Protein AF-A0A5N8HIQ3-F1 (afdb_monomer)

Foldseek 3Di:
DQFAKDVNPWGADPVRDIDDPDDDAQDWDKMFTDPVDGDAQKDWPDGIDIDHHHPPDDDDDDTDMAGGHKAKEAEAAPVQDADDFFWFKAFPPPRDTQWTQHPSRIIIGGRDDAQTKIWTDDDPDDIWIWTHHNDDPDRPDHHYTHTD

Mean predicted aligned error: 6.69 Å

Structure (mmCIF, N/CA/C/O backbone):
data_AF-A0A5N8HIQ3-F1
#
_entry.id   AF-A0A5N8HIQ3-F1
#
loop_
_atom_site.group_PDB
_atom_site.id
_atom_site.type_symbol
_atom_site.label_atom_id
_atom_site.label_alt_id
_atom_site.label_comp_id
_atom_site.label_asym_id
_atom_site.label_entity_id
_atom_site.label_seq_id
_atom_site.pdbx_PDB_ins_code
_atom_site.Cartn_x
_atom_site.Cartn_y
_atom_site.Cartn_z
_atom_site.occupancy
_atom_site.B_iso_or_equiv
_atom_site.auth_seq_id
_atom_site.auth_comp_id
_atom_site.auth_asym_id
_atom_site.auth_atom_id
_atom_site.pdbx_PDB_model_num
ATOM 1 N N . ALA A 1 1 ? 2.435 -8.426 -11.960 1.00 86.81 1 ALA A N 1
ATOM 2 C CA . ALA A 1 1 ? 2.643 -8.274 -13.412 1.00 86.81 1 ALA A CA 1
ATOM 3 C C . ALA A 1 1 ? 1.904 -7.032 -13.870 1.00 86.81 1 ALA A C 1
ATOM 5 O O . ALA A 1 1 ? 1.040 -6.580 -13.126 1.00 86.81 1 ALA A O 1
ATOM 6 N N . ASP A 1 2 ? 2.247 -6.496 -15.039 1.00 90.88 2 ASP A N 1
ATOM 7 C CA . ASP A 1 2 ? 1.483 -5.451 -15.734 1.00 90.88 2 ASP A CA 1
ATOM 8 C C . ASP A 1 2 ? 1.344 -4.135 -14.956 1.00 90.88 2 ASP A C 1
ATOM 10 O O . ASP A 1 2 ? 0.490 -3.311 -15.250 1.00 90.88 2 ASP A O 1
ATOM 14 N N . ILE A 1 3 ? 2.220 -3.906 -13.975 1.00 91.25 3 ILE A N 1
ATOM 15 C CA . ILE A 1 3 ? 2.337 -2.614 -13.294 1.00 91.25 3 ILE A CA 1
ATOM 16 C C . ILE A 1 3 ? 3.021 -1.630 -14.255 1.00 91.25 3 ILE A C 1
ATOM 18 O O . ILE A 1 3 ? 4.174 -1.895 -14.627 1.00 91.25 3 ILE A O 1
ATOM 22 N N . PRO A 1 4 ? 2.363 -0.524 -14.643 1.00 92.62 4 PRO A N 1
ATOM 23 C CA . PRO A 1 4 ? 2.932 0.474 -15.540 1.00 92.62 4 PRO A CA 1
ATOM 24 C C . PRO A 1 4 ? 3.976 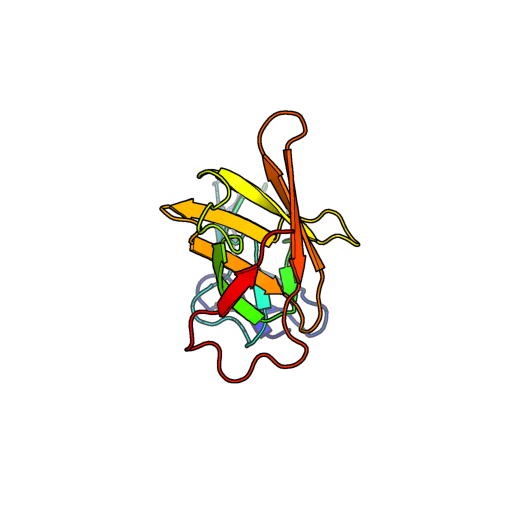1.355 -14.854 1.00 92.62 4 PRO A C 1
ATOM 26 O O . PRO A 1 4 ? 3.783 1.844 -13.736 1.00 92.62 4 PRO A O 1
ATOM 29 N N . VAL A 1 5 ? 5.057 1.648 -15.571 1.00 90.12 5 VAL A N 1
ATOM 30 C CA . VAL A 1 5 ? 6.103 2.583 -15.148 1.00 90.12 5 VAL A CA 1
ATOM 31 C C . VAL A 1 5 ? 6.335 3.661 -16.206 1.00 90.12 5 VAL A C 1
ATOM 33 O O . VAL A 1 5 ? 6.004 3.500 -17.380 1.00 90.12 5 VAL A O 1
ATOM 36 N N . GLN A 1 6 ? 6.870 4.803 -15.768 1.00 84.94 6 GLN A N 1
ATOM 37 C CA . GLN A 1 6 ? 7.243 5.932 -16.626 1.00 84.94 6 GLN A CA 1
ATOM 38 C C . GLN A 1 6 ? 6.087 6.439 -17.510 1.00 84.94 6 GLN A C 1
ATOM 40 O O . GLN A 1 6 ? 6.252 6.693 -18.698 1.00 84.94 6 GLN A O 1
ATOM 45 N N . GLY A 1 7 ? 4.895 6.595 -16.927 1.00 78.69 7 GLY A N 1
ATOM 46 C CA . GLY A 1 7 ? 3.728 7.098 -17.661 1.00 78.69 7 GLY A CA 1
ATOM 47 C C . GLY A 1 7 ? 3.231 6.139 -18.747 1.00 78.69 7 GLY A C 1
ATOM 48 O O . GLY A 1 7 ? 2.870 6.593 -19.828 1.00 78.69 7 GLY A O 1
ATOM 49 N N . ASN A 1 8 ? 3.214 4.836 -18.444 1.00 81.12 8 ASN A N 1
ATOM 50 C CA . ASN A 1 8 ? 2.731 3.749 -19.310 1.00 81.12 8 ASN A CA 1
ATOM 51 C C . ASN A 1 8 ? 3.616 3.458 -20.534 1.00 81.12 8 ASN A C 1
ATOM 53 O O . ASN A 1 8 ? 3.146 2.889 -21.517 1.00 81.12 8 ASN A O 1
ATOM 57 N N . LEU A 1 9 ? 4.895 3.841 -20.488 1.00 85.50 9 LEU A N 1
ATOM 58 C CA . LEU A 1 9 ? 5.851 3.507 -21.548 1.00 85.50 9 LEU A CA 1
ATOM 59 C C . LEU A 1 9 ? 6.379 2.075 -21.422 1.00 85.50 9 LEU A C 1
ATOM 61 O O . LEU A 1 9 ? 6.613 1.430 -22.439 1.00 85.50 9 LEU A O 1
ATOM 65 N N . ASP A 1 10 ? 6.507 1.573 -20.192 1.00 90.06 10 ASP A N 1
ATOM 66 C CA . ASP A 1 10 ? 6.978 0.222 -19.894 1.00 90.06 10 ASP A CA 1
ATOM 67 C C . ASP A 1 10 ? 6.106 -0.437 -18.816 1.00 90.06 10 ASP A C 1
ATOM 69 O O . ASP A 1 10 ? 5.443 0.236 -18.021 1.00 90.06 10 ASP A O 1
ATOM 73 N N . TYR A 1 11 ? 6.133 -1.771 -18.772 1.00 93.56 11 TYR A N 1
ATOM 74 C CA . TYR A 1 11 ? 5.329 -2.585 -17.859 1.00 93.56 11 TYR A CA 1
ATOM 75 C C . TYR A 1 11 ? 6.174 -3.671 -17.197 1.00 93.56 11 TYR A C 1
ATOM 77 O O . TYR A 1 11 ? 7.089 -4.239 -17.801 1.00 93.56 11 TYR A O 1
ATOM 85 N N . THR A 1 12 ? 5.855 -3.987 -15.942 1.00 94.06 12 THR A N 1
ATOM 86 C CA . THR A 1 12 ? 6.485 -5.121 -15.253 1.00 94.06 12 THR A CA 1
ATOM 87 C C . THR A 1 12 ? 6.047 -6.456 -15.851 1.00 94.06 12 THR A C 1
ATOM 89 O O . THR A 1 12 ? 4.874 -6.682 -16.136 1.00 94.06 12 THR A O 1
ATOM 92 N N . ASN A 1 13 ? 6.985 -7.390 -15.989 1.00 94.44 13 ASN A N 1
ATOM 93 C CA . ASN A 1 13 ? 6.686 -8.758 -16.402 1.00 94.44 13 ASN A CA 1
ATOM 94 C C . ASN A 1 13 ? 5.989 -9.562 -15.280 1.00 94.44 13 ASN A C 1
ATOM 96 O O . ASN A 1 13 ? 5.713 -9.055 -14.188 1.00 94.44 13 ASN A O 1
ATOM 100 N N . HIS A 1 14 ? 5.733 -10.855 -15.518 1.00 92.12 14 HIS A N 1
ATOM 101 C CA . HIS A 1 14 ? 5.085 -11.732 -14.533 1.00 92.12 14 HIS A CA 1
ATOM 102 C C . HIS A 1 14 ? 5.835 -11.829 -13.190 1.00 92.12 14 HIS A C 1
ATOM 104 O O . HIS A 1 14 ? 5.209 -12.012 -12.151 1.00 92.12 14 HIS A O 1
ATOM 110 N N . PHE A 1 15 ? 7.154 -11.619 -13.192 1.00 90.75 15 PHE A N 1
ATOM 111 C CA . PHE A 1 15 ? 7.990 -11.605 -11.990 1.00 90.75 15 PHE A CA 1
ATOM 112 C C . PHE A 1 15 ? 8.027 -10.242 -11.277 1.00 90.75 15 PHE A C 1
ATOM 114 O O . PHE A 1 15 ? 8.713 -10.107 -10.270 1.00 90.75 15 PHE A O 1
ATOM 121 N N . GLY A 1 16 ? 7.317 -9.227 -11.784 1.00 91.19 16 GLY A N 1
ATOM 122 C CA . GLY A 1 16 ? 7.307 -7.879 -11.211 1.00 91.19 16 GLY A CA 1
ATOM 123 C C . GLY A 1 16 ? 8.513 -7.019 -11.605 1.00 91.19 16 GLY A C 1
ATOM 124 O O . GLY A 1 16 ? 8.780 -6.017 -10.951 1.00 91.19 16 GLY A O 1
ATOM 125 N N . ILE A 1 17 ? 9.244 -7.389 -12.662 1.00 93.06 17 ILE A N 1
ATOM 126 C CA . ILE A 1 17 ? 10.454 -6.685 -13.111 1.00 93.06 17 ILE A CA 1
ATOM 127 C C . ILE A 1 17 ? 10.143 -5.888 -14.379 1.00 93.06 17 ILE A C 1
ATOM 129 O O . ILE A 1 17 ? 9.605 -6.444 -15.336 1.00 93.06 17 ILE A O 1
ATOM 133 N N . ALA A 1 18 ? 10.523 -4.610 -14.402 1.00 93.44 18 ALA A N 1
ATOM 134 C CA . ALA A 1 18 ? 10.518 -3.755 -15.588 1.00 93.44 18 ALA A CA 1
ATOM 135 C C . ALA A 1 18 ? 11.936 -3.238 -15.862 1.00 93.44 18 ALA A C 1
ATOM 137 O O . ALA A 1 18 ? 12.715 -3.023 -14.931 1.00 93.44 18 ALA A O 1
ATOM 138 N N . VAL A 1 19 ? 12.262 -3.029 -17.136 1.00 92.25 19 VAL A N 1
ATOM 139 C CA . VAL A 1 19 ? 13.509 -2.385 -17.560 1.00 92.25 19 VAL A CA 1
ATOM 140 C C . VAL A 1 19 ? 13.141 -1.027 -18.124 1.00 92.25 19 VAL A C 1
ATOM 142 O O . VAL A 1 19 ? 12.374 -0.965 -19.073 1.00 92.25 19 VAL A O 1
ATOM 145 N N . VAL A 1 20 ? 13.696 0.034 -17.543 1.00 90.19 20 VAL A N 1
ATOM 146 C CA . VAL A 1 20 ? 13.481 1.406 -18.004 1.00 90.19 20 VAL A CA 1
ATOM 147 C C . VAL A 1 20 ? 14.708 1.861 -18.796 1.00 90.19 20 VAL A C 1
ATOM 149 O O . VAL A 1 20 ? 15.772 2.065 -18.199 1.00 90.19 20 VAL A O 1
ATOM 152 N N . PRO A 1 21 ? 14.614 1.982 -20.131 1.00 85.12 21 PRO A N 1
ATOM 153 C CA . PRO A 1 21 ? 15.716 2.465 -20.947 1.00 85.12 21 PRO A CA 1
ATOM 154 C C . PRO A 1 21 ? 15.808 4.004 -20.906 1.00 85.12 21 PRO A C 1
ATOM 156 O O . PRO A 1 21 ? 14.928 4.692 -20.399 1.00 85.12 21 PRO A O 1
ATOM 159 N N . LEU A 1 22 ? 16.869 4.556 -21.510 1.00 82.00 22 LEU A N 1
ATOM 160 C CA . LEU A 1 22 ? 16.985 5.993 -21.834 1.00 82.00 22 LEU A CA 1
ATOM 161 C C . LEU A 1 22 ? 17.027 6.943 -20.619 1.00 82.00 22 LEU A C 1
ATOM 163 O O . LEU A 1 22 ? 16.419 8.012 -20.620 1.00 82.00 22 LEU A O 1
ATOM 167 N N . ILE A 1 23 ? 17.798 6.579 -19.599 1.00 85.62 23 ILE A N 1
ATOM 168 C CA . ILE A 1 23 ? 18.080 7.434 -18.441 1.00 85.62 23 ILE A CA 1
ATOM 169 C C . ILE A 1 23 ? 19.330 8.287 -18.716 1.00 85.62 23 ILE A C 1
ATOM 171 O O . ILE A 1 23 ? 20.353 7.764 -19.161 1.00 85.62 23 ILE A O 1
ATOM 175 N N . SER A 1 24 ? 19.267 9.595 -18.445 1.00 88.69 24 SER A N 1
ATOM 176 C CA . SER A 1 24 ? 20.395 10.512 -18.660 1.00 88.69 24 SER A CA 1
ATOM 177 C C . SER A 1 24 ? 21.526 10.299 -17.651 1.00 88.69 24 SER A C 1
ATOM 179 O O . SER A 1 24 ? 21.307 10.305 -16.438 1.00 88.69 24 SER A O 1
ATOM 181 N N . SER A 1 25 ? 22.760 10.206 -18.149 1.00 91.25 25 SER A N 1
ATOM 182 C CA . SER A 1 25 ? 23.966 10.142 -17.317 1.00 91.25 25 SER A CA 1
ATOM 183 C C . SER A 1 25 ? 24.209 11.454 -16.566 1.00 91.25 25 SER A C 1
ATOM 185 O O . SER A 1 25 ? 24.045 12.543 -17.115 1.00 91.25 25 SER A O 1
ATOM 187 N N . TYR A 1 26 ? 24.660 11.345 -15.316 1.00 92.00 26 TYR A N 1
ATOM 188 C CA . TYR A 1 26 ? 25.039 12.445 -14.421 1.00 92.00 26 TYR A CA 1
ATOM 189 C C . TYR A 1 26 ? 23.926 13.468 -14.139 1.00 92.00 26 TYR A C 1
ATOM 191 O O . TYR A 1 26 ? 24.188 14.532 -13.577 1.00 92.00 26 TYR A O 1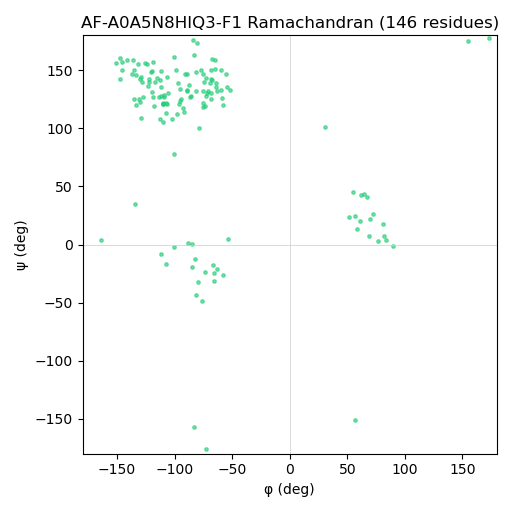
ATOM 199 N N . GLN A 1 27 ? 22.677 13.145 -14.481 1.00 91.56 27 GLN A N 1
ATOM 200 C CA . GLN A 1 27 ? 21.505 13.966 -14.205 1.00 91.56 27 GLN A CA 1
ATOM 201 C C . GLN A 1 27 ? 20.494 13.171 -13.368 1.00 91.56 27 GLN A C 1
ATOM 203 O O . GLN A 1 27 ? 20.288 11.983 -13.631 1.00 91.56 27 GLN A O 1
ATOM 208 N N . PRO A 1 28 ? 19.843 13.799 -12.370 1.00 90.44 28 PRO A N 1
ATOM 209 C CA . PRO A 1 28 ? 18.772 13.148 -11.634 1.00 90.44 28 PRO A CA 1
ATOM 210 C C . PRO A 1 28 ? 17.655 12.748 -12.588 1.00 90.44 28 PRO A C 1
ATOM 212 O O . PRO A 1 28 ? 17.113 13.589 -13.306 1.00 90.44 28 PRO A O 1
ATOM 215 N N . SER A 1 29 ? 17.291 11.476 -12.550 1.00 88.56 29 SER A N 1
ATOM 216 C CA . SER A 1 29 ? 16.186 10.931 -13.322 1.00 88.56 29 SER A CA 1
ATOM 217 C C . SER A 1 29 ? 15.115 10.418 -12.376 1.00 88.56 29 SER A C 1
ATOM 219 O O . SER A 1 29 ? 15.420 9.836 -11.333 1.00 88.56 29 SER A O 1
ATOM 221 N N . THR A 1 30 ? 13.859 10.662 -12.735 1.00 90.25 30 THR A N 1
ATOM 222 C CA . THR A 1 30 ? 12.703 10.229 -11.953 1.00 90.25 30 THR A CA 1
ATOM 223 C C . THR A 1 30 ? 11.987 9.120 -12.708 1.00 90.25 30 THR A C 1
ATOM 225 O O . THR A 1 30 ? 11.523 9.337 -13.825 1.00 90.25 30 THR A O 1
ATOM 228 N N . VAL A 1 31 ? 11.867 7.954 -12.084 1.00 90.19 31 VAL A N 1
ATOM 229 C CA . VAL A 1 31 ? 11.056 6.834 -12.564 1.00 90.19 31 VAL A CA 1
ATOM 230 C C . VAL A 1 31 ? 9.896 6.671 -11.599 1.00 90.19 31 VAL A C 1
ATOM 232 O O . VAL A 1 31 ? 10.107 6.592 -10.392 1.00 90.19 31 VAL A O 1
ATOM 235 N N . ALA A 1 32 ? 8.672 6.638 -12.111 1.00 91.69 32 ALA A N 1
ATOM 236 C CA . ALA A 1 32 ? 7.484 6.506 -11.281 1.00 91.69 32 ALA A CA 1
ATOM 237 C C . ALA A 1 32 ? 6.570 5.391 -11.785 1.00 91.69 32 ALA A C 1
ATOM 239 O O . ALA A 1 32 ? 6.426 5.203 -12.994 1.00 91.69 32 ALA A O 1
ATOM 240 N N . VAL A 1 33 ? 5.940 4.689 -10.848 1.00 91.88 33 VAL A N 1
ATOM 241 C CA . VAL A 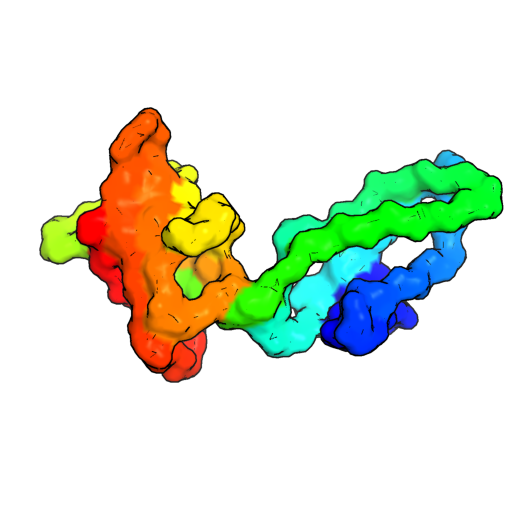1 33 ? 4.816 3.789 -11.104 1.00 91.88 33 VAL A CA 1
ATOM 242 C C . VAL A 1 33 ? 3.571 4.638 -11.351 1.00 91.88 33 VAL A C 1
ATOM 244 O O . VAL A 1 33 ? 3.287 5.564 -10.582 1.00 91.88 33 VAL A O 1
ATOM 247 N N . ASN A 1 34 ? 2.824 4.337 -12.415 1.00 90.06 34 ASN A N 1
ATOM 248 C CA . ASN A 1 34 ? 1.562 5.022 -12.669 1.00 90.06 34 ASN A CA 1
ATOM 249 C C . ASN A 1 34 ? 0.459 4.444 -11.769 1.00 90.06 34 ASN A C 1
ATOM 251 O O . ASN A 1 34 ? -0.121 3.404 -12.061 1.00 90.06 34 ASN A O 1
ATOM 255 N N . MET A 1 35 ? 0.164 5.156 -10.680 1.00 86.81 35 MET A N 1
ATOM 256 C CA . MET A 1 35 ? -0.850 4.761 -9.696 1.00 86.81 35 MET A CA 1
ATOM 257 C C . MET A 1 35 ? -2.287 4.788 -10.247 1.00 86.81 35 MET A C 1
ATOM 259 O O . MET A 1 35 ? -3.168 4.192 -9.642 1.00 86.81 35 MET A O 1
ATOM 263 N N . ASN A 1 36 ? -2.535 5.474 -11.371 1.00 86.88 36 ASN A N 1
ATOM 264 C CA . ASN A 1 36 ? -3.878 5.601 -11.954 1.00 86.88 36 ASN A CA 1
ATOM 265 C C . ASN A 1 36 ? -4.293 4.392 -12.804 1.00 86.88 36 ASN A C 1
ATOM 267 O O . ASN A 1 36 ? -5.451 4.302 -13.196 1.00 86.88 36 ASN A O 1
ATOM 271 N N . ASP A 1 37 ? -3.345 3.520 -13.136 1.00 88.62 37 ASP A N 1
ATOM 272 C CA . ASP A 1 37 ? -3.524 2.397 -14.064 1.00 88.62 37 ASP A CA 1
ATOM 273 C C . ASP A 1 37 ? -2.912 1.122 -13.462 1.00 88.62 37 ASP A C 1
ATOM 275 O O . ASP A 1 37 ? -2.289 0.305 -14.139 1.00 88.62 37 ASP A O 1
ATOM 279 N N . LEU A 1 38 ? -3.009 0.996 -12.134 1.00 87.81 38 LEU A N 1
ATOM 280 C CA . LEU A 1 38 ? -2.592 -0.212 -11.437 1.00 87.81 38 LEU A CA 1
ATOM 281 C C . LEU A 1 38 ? -3.595 -1.340 -11.691 1.00 87.81 38 LEU A C 1
ATOM 283 O O . LEU A 1 38 ? -4.801 -1.088 -11.696 1.00 87.81 38 LEU A O 1
ATOM 287 N N . PRO A 1 39 ? -3.119 -2.590 -11.822 1.00 87.25 39 PRO A N 1
ATOM 288 C CA . PRO A 1 39 ? -3.994 -3.749 -11.775 1.00 87.25 39 PRO A CA 1
ATOM 289 C C . PRO A 1 39 ? -4.818 -3.774 -10.485 1.00 87.25 39 PRO A C 1
ATOM 291 O O . PRO A 1 39 ? -4.331 -3.389 -9.416 1.00 87.25 39 PRO A O 1
ATOM 294 N N . ASP A 1 40 ? -6.041 -4.292 -10.580 1.00 82.44 40 ASP A N 1
ATOM 295 C CA . ASP A 1 40 ? -6.921 -4.430 -9.426 1.00 82.44 40 ASP A CA 1
ATOM 296 C C . ASP A 1 40 ? -6.248 -5.216 -8.298 1.00 82.44 40 ASP A C 1
ATOM 298 O O . ASP A 1 40 ? -5.634 -6.269 -8.498 1.00 82.44 40 ASP A O 1
ATOM 302 N N . GLY A 1 41 ? -6.396 -4.700 -7.081 1.00 80.94 41 GLY A N 1
ATOM 303 C CA . GLY A 1 41 ? -5.866 -5.341 -5.888 1.00 80.94 41 GLY A CA 1
ATOM 304 C C . GLY A 1 41 ? -4.343 -5.257 -5.757 1.00 80.94 41 GLY A C 1
ATOM 305 O O . GLY A 1 41 ? -3.741 -6.141 -5.143 1.00 80.94 41 GLY A O 1
ATOM 306 N N . VAL A 1 42 ? -3.711 -4.240 -6.349 1.00 85.56 42 VAL A N 1
ATOM 307 C CA . VAL A 1 42 ? -2.289 -3.927 -6.167 1.00 85.56 42 VAL A CA 1
ATOM 308 C C . VAL A 1 42 ? -2.130 -2.526 -5.590 1.00 85.56 42 VAL A C 1
ATOM 310 O O . VAL A 1 42 ? -2.643 -1.552 -6.132 1.00 85.56 42 VAL A O 1
ATOM 313 N N . THR A 1 43 ? -1.321 -2.415 -4.542 1.00 84.56 43 THR A N 1
ATOM 314 C CA . THR A 1 43 ? -0.887 -1.137 -3.968 1.00 84.56 43 THR A CA 1
ATOM 315 C C . THR A 1 43 ? 0.635 -1.065 -3.990 1.00 84.56 43 THR A C 1
ATOM 317 O O . THR A 1 43 ? 1.319 -2.050 -3.705 1.00 84.56 43 THR A O 1
ATOM 320 N N . VAL A 1 44 ? 1.193 0.113 -4.262 1.00 85.31 44 VAL A N 1
ATOM 321 C CA . VAL A 1 44 ? 2.634 0.385 -4.176 1.00 85.31 44 VAL A CA 1
ATOM 322 C C . VAL A 1 44 ? 2.872 1.477 -3.136 1.00 85.31 44 VAL A C 1
ATOM 324 O O . VAL A 1 44 ? 2.246 2.530 -3.204 1.00 85.31 44 VAL A O 1
ATOM 327 N N . ALA A 1 45 ? 3.754 1.223 -2.163 1.00 78.12 45 ALA A N 1
ATOM 328 C CA . ALA A 1 45 ? 4.002 2.159 -1.060 1.00 78.12 45 ALA A CA 1
ATOM 329 C C . ALA A 1 45 ? 4.868 3.353 -1.495 1.00 78.12 45 ALA A C 1
ATOM 331 O O . ALA A 1 45 ? 4.525 4.506 -1.251 1.00 78.12 45 ALA A O 1
ATOM 332 N N . GLU A 1 46 ? 5.982 3.071 -2.171 1.00 81.25 46 GLU A N 1
ATOM 333 C CA . GLU A 1 46 ? 6.865 4.077 -2.760 1.00 81.25 46 GLU A CA 1
ATOM 334 C C . GLU A 1 46 ? 6.736 3.995 -4.277 1.00 81.25 46 GLU A C 1
ATOM 336 O O . GLU A 1 46 ? 7.213 3.053 -4.905 1.00 81.25 46 GLU A O 1
ATOM 341 N N . ASN A 1 47 ? 6.052 4.960 -4.881 1.00 86.19 47 ASN A N 1
ATOM 342 C CA . ASN A 1 47 ? 5.752 4.930 -6.311 1.00 86.19 47 ASN A CA 1
ATOM 343 C C . ASN A 1 47 ? 6.688 5.814 -7.145 1.00 86.19 47 ASN A C 1
ATOM 345 O O . ASN A 1 47 ? 6.536 5.853 -8.361 1.00 86.19 47 ASN A O 1
ATOM 349 N N . VAL A 1 48 ? 7.632 6.533 -6.527 1.00 90.12 48 VAL A N 1
ATOM 350 C CA . VAL A 1 48 ? 8.567 7.436 -7.213 1.00 90.12 48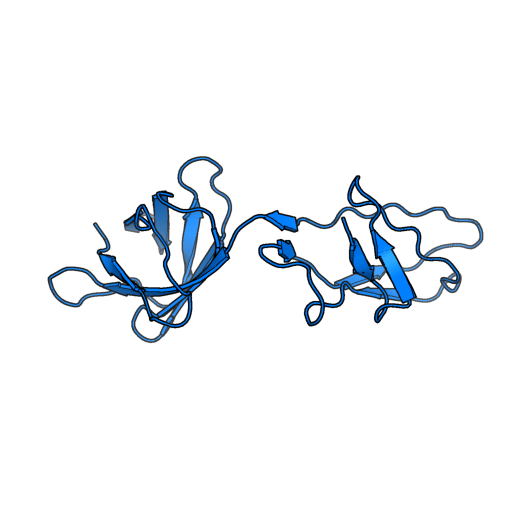 VAL A CA 1
ATOM 351 C C . VAL A 1 48 ? 9.996 7.150 -6.770 1.00 90.12 48 VAL A C 1
ATOM 353 O O . VAL A 1 48 ? 10.333 7.262 -5.596 1.00 90.12 48 VAL A O 1
ATOM 356 N N . ILE A 1 49 ? 10.856 6.848 -7.735 1.00 89.00 49 ILE A N 1
ATOM 357 C CA . ILE A 1 49 ? 12.296 6.663 -7.571 1.00 89.00 49 ILE A CA 1
ATOM 358 C C . ILE A 1 49 ? 12.990 7.850 -8.224 1.00 89.00 49 ILE A C 1
ATOM 360 O O . ILE A 1 49 ? 12.734 8.154 -9.389 1.00 89.00 49 ILE A O 1
ATOM 364 N N . LYS A 1 50 ? 13.898 8.505 -7.500 1.00 91.19 50 LYS A N 1
ATOM 365 C CA . LYS A 1 50 ? 14.715 9.593 -8.039 1.00 91.19 50 LYS A CA 1
ATOM 366 C C . LYS A 1 50 ? 16.184 9.347 -7.736 1.00 91.19 50 LYS A C 1
ATOM 368 O O . LYS A 1 50 ? 16.602 9.474 -6.589 1.00 91.19 50 LYS A O 1
ATOM 373 N N . GLU A 1 51 ? 16.959 9.020 -8.763 1.00 89.50 51 GLU A N 1
ATOM 374 C CA . GLU A 1 51 ? 18.380 8.684 -8.630 1.00 89.50 51 GLU A CA 1
ATOM 375 C C . GLU A 1 51 ? 19.201 9.265 -9.793 1.00 89.50 51 GLU A C 1
ATOM 377 O O . GLU A 1 51 ? 18.668 9.600 -10.853 1.00 89.50 51 GLU A O 1
ATOM 382 N N . THR A 1 52 ? 20.507 9.416 -9.572 1.00 92.31 52 THR A N 1
ATOM 383 C CA . THR A 1 52 ? 21.469 9.903 -10.569 1.00 92.31 52 THR A CA 1
ATOM 384 C C . THR A 1 52 ? 22.431 8.775 -10.908 1.00 92.31 52 THR A C 1
ATOM 386 O O . THR A 1 52 ? 23.074 8.227 -10.014 1.00 92.31 52 THR A O 1
ATOM 389 N N . TRP A 1 53 ? 22.568 8.467 -12.194 1.00 88.94 53 TRP A N 1
ATOM 390 C CA . TRP A 1 53 ? 23.373 7.344 -12.675 1.00 88.94 53 TRP A CA 1
ATOM 391 C C . TRP A 1 53 ? 24.602 7.831 -13.437 1.00 88.94 53 TRP A C 1
ATOM 393 O O . TRP A 1 53 ? 24.564 8.885 -14.070 1.00 88.94 53 TRP A O 1
ATOM 403 N N . ILE A 1 54 ? 25.697 7.074 -13.385 1.00 92.31 54 ILE A N 1
ATOM 404 C CA . ILE A 1 54 ? 26.866 7.318 -14.243 1.00 92.31 54 ILE A CA 1
ATOM 405 C C . ILE A 1 54 ? 26.662 6.669 -15.614 1.00 92.31 54 ILE A C 1
ATOM 407 O O . ILE A 1 54 ? 25.829 5.777 -15.779 1.00 92.31 54 ILE A O 1
ATOM 411 N N . GLU A 1 55 ? 27.451 7.094 -16.595 1.00 91.19 55 GLU A N 1
ATOM 412 C CA . GLU A 1 55 ? 27.423 6.490 -17.925 1.00 91.19 55 GLU A CA 1
ATOM 413 C C . GLU A 1 55 ? 27.768 4.992 -17.871 1.00 91.19 55 GLU A C 1
ATOM 415 O O . GLU A 1 55 ? 28.721 4.584 -17.207 1.00 91.19 55 GLU A O 1
ATOM 420 N N . GLY A 1 56 ? 26.966 4.167 -18.554 1.00 88.81 56 GLY A N 1
ATOM 421 C CA . GLY A 1 56 ? 27.131 2.710 -18.588 1.00 88.81 56 GLY A CA 1
ATOM 422 C C . GLY A 1 56 ? 26.668 1.968 -17.328 1.00 88.81 56 GLY A C 1
ATOM 423 O O . GLY A 1 56 ? 2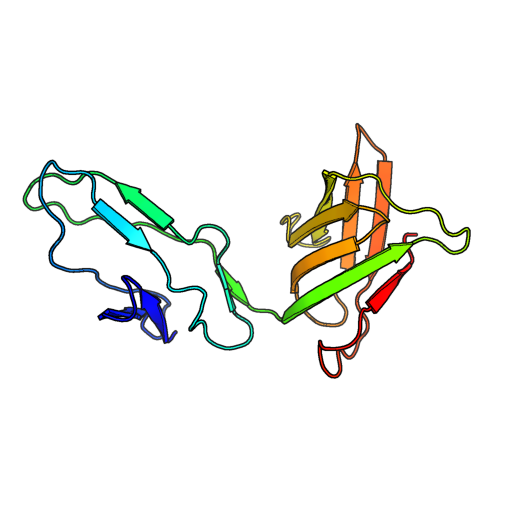6.823 0.749 -17.261 1.00 88.81 56 GLY A O 1
ATOM 424 N N . ALA A 1 57 ? 26.100 2.660 -16.334 1.00 90.50 57 ALA A N 1
ATOM 425 C CA . ALA A 1 57 ? 25.568 2.012 -15.139 1.00 90.50 57 ALA A CA 1
ATOM 426 C C . ALA A 1 57 ? 24.316 1.176 -15.441 1.00 90.50 57 ALA A C 1
ATOM 428 O O . ALA A 1 57 ? 23.437 1.589 -16.197 1.00 90.50 57 ALA A O 1
ATOM 429 N N . ILE A 1 58 ? 24.208 0.030 -14.767 1.00 89.69 58 ILE A N 1
ATOM 430 C CA . ILE A 1 58 ? 22.980 -0.763 -14.689 1.00 89.69 58 ILE A CA 1
ATOM 431 C C . ILE A 1 58 ? 22.506 -0.710 -13.241 1.00 89.69 58 ILE A C 1
ATOM 433 O O . ILE A 1 58 ? 23.133 -1.277 -12.345 1.00 89.69 58 ILE A O 1
ATOM 437 N N . GLY A 1 59 ? 21.422 0.024 -13.022 1.00 87.00 59 GLY A N 1
ATOM 438 C CA . GLY A 1 59 ? 20.791 0.185 -11.722 1.00 87.00 59 GLY A CA 1
ATOM 439 C C . GLY A 1 59 ? 19.735 -0.875 -11.447 1.00 87.00 59 GLY A C 1
ATOM 440 O O . GLY A 1 59 ? 19.019 -1.291 -12.355 1.00 87.00 59 GLY A O 1
ATOM 441 N N . TYR A 1 60 ? 19.596 -1.268 -10.182 1.00 89.62 60 TYR A N 1
ATOM 442 C CA . TYR A 1 60 ? 18.462 -2.058 -9.713 1.00 89.62 60 TYR A CA 1
ATOM 443 C C . TYR A 1 60 ? 17.837 -1.379 -8.501 1.00 89.62 60 TYR A C 1
ATOM 445 O O . TYR A 1 60 ? 18.521 -1.104 -7.514 1.00 89.62 60 TYR A O 1
ATOM 453 N N . LYS A 1 61 ? 16.527 -1.145 -8.569 1.00 89.00 61 LYS A N 1
ATOM 454 C CA . LYS A 1 61 ? 15.754 -0.600 -7.460 1.00 89.00 61 LYS A CA 1
ATOM 455 C C . LYS A 1 61 ? 14.512 -1.443 -7.229 1.00 89.00 61 LYS A C 1
ATOM 457 O O . LYS A 1 61 ? 13.716 -1.645 -8.140 1.00 89.00 61 LYS A O 1
ATOM 462 N N . SER A 1 62 ? 14.354 -1.916 -5.999 1.00 89.06 62 SER A N 1
ATOM 463 C CA . SER A 1 62 ? 13.149 -2.610 -5.555 1.00 89.06 62 SER A CA 1
ATOM 464 C C . SER A 1 62 ? 12.118 -1.614 -5.039 1.00 89.06 62 SER A C 1
ATOM 466 O O . SER A 1 62 ? 12.463 -0.730 -4.255 1.00 89.06 62 SER A O 1
ATOM 468 N N . LEU A 1 63 ? 10.858 -1.821 -5.410 1.00 86.81 63 LEU A N 1
ATOM 469 C CA . LEU A 1 63 ? 9.711 -1.132 -4.830 1.00 86.81 63 LEU A CA 1
ATOM 470 C C . LEU A 1 63 ? 8.874 -2.124 -4.031 1.00 86.81 63 LEU A C 1
ATOM 472 O O . LEU A 1 63 ? 8.601 -3.233 -4.495 1.00 86.81 63 LEU A O 1
ATOM 476 N N . ALA A 1 64 ? 8.457 -1.722 -2.833 1.00 84.69 64 ALA A N 1
ATOM 477 C CA . ALA A 1 64 ? 7.528 -2.509 -2.041 1.00 84.69 64 ALA A CA 1
ATOM 478 C C . ALA A 1 64 ? 6.115 -2.369 -2.623 1.00 84.69 64 ALA A C 1
ATOM 480 O O . ALA A 1 64 ? 5.547 -1.274 -2.656 1.00 84.69 64 ALA A O 1
ATOM 481 N N . SER A 1 65 ? 5.553 -3.493 -3.058 1.00 85.56 65 SER A N 1
ATOM 482 C CA . SER A 1 65 ? 4.154 -3.604 -3.464 1.00 85.56 65 SER A CA 1
ATOM 483 C C . SER A 1 65 ? 3.425 -4.607 -2.580 1.00 85.56 65 SER A C 1
ATOM 485 O O . SER A 1 65 ? 4.040 -5.470 -1.948 1.00 85.56 65 SER A O 1
ATOM 487 N N . ARG A 1 66 ? 2.105 -4.462 -2.508 1.00 82.81 66 ARG A N 1
ATOM 488 C CA . ARG A 1 66 ? 1.209 -5.354 -1.782 1.00 82.81 66 ARG A CA 1
ATOM 489 C C . ARG A 1 66 ? 0.065 -5.752 -2.691 1.00 82.81 66 ARG A C 1
ATOM 491 O O . ARG A 1 66 ? -0.423 -4.932 -3.465 1.00 82.81 66 ARG A O 1
ATOM 498 N N . SER A 1 67 ? -0.353 -7.004 -2.567 1.00 84.25 67 SER A N 1
ATOM 499 C CA . SER A 1 67 ? -1.610 -7.458 -3.139 1.00 84.25 67 SER A CA 1
ATOM 500 C C . SER A 1 67 ? -2.695 -7.394 -2.072 1.00 84.25 67 SER A C 1
ATOM 502 O O . SER A 1 67 ? -2.471 -7.834 -0.947 1.00 84.25 67 SER A O 1
ATOM 504 N N . GLY A 1 68 ? -3.852 -6.850 -2.420 1.00 84.94 68 GLY A N 1
ATOM 505 C CA . GLY A 1 68 ? -5.023 -6.776 -1.560 1.00 84.94 68 GLY A CA 1
ATOM 506 C C . GLY A 1 68 ? -5.936 -5.624 -1.957 1.00 84.94 68 GLY A C 1
ATOM 507 O O . GLY A 1 68 ? -5.617 -4.841 -2.848 1.00 84.94 68 GLY A O 1
ATOM 508 N N . LYS A 1 69 ? -7.086 -5.528 -1.298 1.00 85.31 69 LYS A N 1
ATOM 509 C CA . LYS A 1 69 ? -8.059 -4.460 -1.528 1.00 85.31 69 LYS A CA 1
ATOM 510 C C . LYS A 1 69 ? -7.644 -3.206 -0.757 1.00 85.31 69 LYS A C 1
ATOM 512 O O . LYS A 1 69 ? -7.089 -3.305 0.336 1.00 85.31 69 LYS A O 1
ATOM 517 N N . ASP A 1 70 ? -7.969 -2.045 -1.306 1.00 86.12 70 ASP A N 1
ATOM 518 C CA . ASP A 1 70 ? -7.880 -0.769 -0.600 1.00 86.12 70 ASP A CA 1
ATOM 519 C C . ASP A 1 70 ? -9.251 -0.434 -0.015 1.00 86.12 70 ASP A C 1
ATOM 521 O O . ASP A 1 70 ? -10.233 -0.397 -0.750 1.00 86.12 70 ASP A O 1
ATOM 525 N N . VAL A 1 71 ? -9.342 -0.217 1.297 1.00 88.00 71 VAL A N 1
ATOM 526 C CA . VAL A 1 71 ? -10.621 -0.038 1.998 1.00 88.00 71 VAL A CA 1
ATOM 527 C C . VAL A 1 71 ? -10.636 1.226 2.849 1.00 88.00 71 VAL A C 1
ATOM 529 O O . VAL A 1 71 ? -9.672 1.559 3.542 1.00 88.00 71 VAL A O 1
ATOM 532 N N . ASN A 1 72 ? -11.775 1.920 2.828 1.00 90.12 72 ASN A N 1
ATOM 533 C CA . ASN A 1 72 ? -12.050 3.053 3.705 1.00 90.12 72 ASN A CA 1
ATOM 534 C C . ASN A 1 72 ? -12.851 2.581 4.921 1.00 90.12 72 ASN A C 1
ATOM 536 O O . ASN A 1 72 ? -13.957 2.046 4.782 1.00 90.12 72 ASN A O 1
ATOM 540 N N . VAL A 1 73 ? -12.294 2.798 6.109 1.00 92.38 73 VAL A N 1
ATOM 541 C CA . VAL A 1 73 ? -12.873 2.339 7.371 1.00 92.38 73 VAL A CA 1
ATOM 542 C C . VAL A 1 73 ? -13.085 3.502 8.334 1.00 92.38 73 VAL A C 1
ATOM 544 O O . VAL A 1 73 ? -12.407 4.529 8.272 1.00 92.38 73 VAL A O 1
ATOM 547 N N . ILE A 1 74 ? -14.025 3.331 9.255 1.00 93.50 74 ILE A N 1
ATOM 548 C CA . ILE A 1 74 ? -14.202 4.189 10.425 1.00 93.50 74 ILE A CA 1
ATOM 549 C C . ILE A 1 74 ? -13.980 3.323 11.657 1.00 93.50 74 ILE A C 1
ATOM 551 O O . ILE A 1 74 ? -14.713 2.364 11.891 1.00 93.50 74 ILE A O 1
ATOM 555 N N . ILE A 1 75 ? -12.980 3.671 12.454 1.00 94.31 75 ILE A N 1
ATOM 556 C CA . ILE A 1 75 ? -12.586 2.928 13.644 1.00 94.31 75 ILE A CA 1
ATOM 557 C C . ILE A 1 75 ? -13.213 3.588 14.864 1.00 94.31 75 ILE A C 1
ATOM 559 O O . ILE A 1 75 ? -12.840 4.704 15.223 1.00 94.31 75 ILE A O 1
ATOM 563 N N . ARG A 1 76 ? -14.162 2.907 15.509 1.00 92.44 76 ARG A N 1
ATOM 564 C CA . ARG A 1 76 ? -14.847 3.399 16.717 1.00 92.44 76 ARG A CA 1
ATOM 565 C C . ARG A 1 76 ? -15.214 2.245 17.633 1.00 92.44 76 ARG A C 1
ATOM 567 O O . ARG A 1 76 ? -15.615 1.192 17.160 1.00 92.44 76 ARG A O 1
ATOM 574 N N . ASN A 1 77 ? -15.118 2.430 18.942 1.00 87.75 77 ASN A N 1
ATOM 575 C CA . ASN A 1 77 ? -15.599 1.446 19.911 1.00 87.75 77 ASN A CA 1
ATOM 576 C C . ASN A 1 77 ? -17.113 1.605 20.181 1.00 87.75 77 ASN A C 1
ATOM 578 O O . ASN A 1 77 ? -17.761 2.538 19.704 1.00 87.75 77 ASN A O 1
ATOM 582 N N . ALA A 1 78 ? -17.685 0.706 20.989 1.00 83.44 78 ALA A N 1
ATOM 583 C CA . ALA A 1 78 ? -19.111 0.730 21.336 1.00 83.44 78 ALA A CA 1
ATOM 584 C C . ALA A 1 78 ? -19.548 1.993 22.111 1.00 83.44 78 ALA A C 1
ATOM 586 O O . ALA A 1 78 ? -20.730 2.331 22.103 1.00 83.44 78 ALA A O 1
ATOM 587 N N . SER A 1 79 ? -18.617 2.699 22.765 1.00 84.00 79 SER A N 1
ATOM 588 C CA . SER A 1 79 ? -18.882 3.977 23.439 1.00 84.00 79 SER A CA 1
ATOM 589 C C . SER A 1 79 ? -18.715 5.196 22.521 1.00 84.00 79 SER A C 1
ATOM 591 O O . SER A 1 79 ? -18.919 6.323 22.967 1.00 84.00 79 SER A O 1
ATOM 593 N N . GLY A 1 80 ? -18.379 4.988 21.242 1.00 85.19 80 GLY A N 1
ATOM 594 C CA . GLY A 1 80 ? -18.207 6.036 20.235 1.00 85.19 80 GLY A CA 1
ATOM 595 C C . GLY A 1 80 ? -16.833 6.714 20.233 1.00 85.19 80 GLY A C 1
ATOM 596 O O . GLY A 1 80 ? -16.626 7.645 19.456 1.00 85.19 80 GLY A O 1
ATOM 597 N N . GLN A 1 81 ? -15.894 6.263 21.066 1.00 89.31 81 GLN A N 1
ATOM 598 C CA . GLN A 1 81 ? -14.511 6.741 21.063 1.00 89.31 81 GLN A CA 1
ATOM 599 C C . GLN A 1 81 ? -13.727 6.126 19.899 1.00 89.31 81 GLN A C 1
ATOM 601 O O . GLN A 1 81 ? -13.991 4.997 19.484 1.00 89.31 81 GLN A O 1
ATOM 606 N N . PHE A 1 82 ? -12.740 6.860 19.395 1.00 93.19 82 PHE A N 1
ATOM 607 C CA . PHE A 1 82 ? -11.878 6.456 18.286 1.00 93.19 82 PHE A CA 1
ATOM 608 C C . PHE A 1 82 ? -10.400 6.692 18.626 1.00 93.19 82 PHE A C 1
ATOM 610 O O . PHE A 1 82 ? -10.103 7.554 19.461 1.00 93.19 82 PHE A O 1
ATOM 617 N N . PRO A 1 83 ? -9.470 5.952 17.991 1.00 93.56 83 PRO A N 1
ATOM 618 C CA . PRO A 1 83 ? -8.043 6.227 18.101 1.00 93.56 83 PRO A CA 1
ATOM 619 C C . PRO A 1 83 ? -7.706 7.642 17.606 1.00 93.56 83 PRO A C 1
ATOM 621 O O . PRO A 1 83 ? -8.384 8.157 16.715 1.00 93.56 83 PRO A O 1
ATOM 624 N N . PRO A 1 84 ? -6.667 8.284 18.156 1.00 94.12 84 PRO A N 1
ATOM 625 C CA . PRO A 1 84 ? -6.296 9.635 17.760 1.00 94.12 84 PRO A CA 1
ATOM 626 C C . PRO A 1 84 ? -5.757 9.692 16.325 1.00 94.12 84 PRO A C 1
ATOM 628 O O . PRO A 1 84 ? -5.252 8.706 15.785 1.00 94.12 84 PRO A O 1
ATOM 631 N N . LEU A 1 85 ? -5.800 10.895 15.748 1.00 94.75 85 LEU A N 1
ATOM 632 C CA . LEU A 1 85 ? -5.119 11.217 14.497 1.00 94.75 85 LEU A CA 1
ATOM 633 C C . LEU A 1 85 ? -3.639 10.813 14.585 1.00 94.75 85 LEU A C 1
ATOM 635 O O . LEU A 1 85 ? -2.957 11.140 15.557 1.00 94.75 85 LEU A O 1
ATOM 639 N N . GLY A 1 86 ? -3.141 10.140 13.553 1.00 93.19 86 GLY A N 1
ATOM 640 C CA . GLY A 1 86 ? -1.755 9.691 13.479 1.00 93.19 86 GLY A CA 1
ATOM 641 C C . GLY A 1 86 ? -1.497 8.304 14.065 1.00 93.19 86 GLY A C 1
ATOM 642 O O . GLY A 1 86 ? -0.356 7.848 14.017 1.00 93.19 86 GLY A O 1
ATOM 643 N N . ALA A 1 87 ? -2.513 7.621 14.605 1.00 95.06 87 ALA A N 1
ATOM 644 C CA . ALA A 1 87 ? -2.356 6.243 15.061 1.00 95.06 87 ALA A CA 1
ATOM 645 C C . ALA A 1 87 ? -2.015 5.316 13.880 1.00 95.06 87 ALA A C 1
ATOM 647 O O . ALA A 1 87 ? -2.656 5.374 12.828 1.00 95.06 87 ALA A O 1
ATOM 648 N N . ASP A 1 88 ? -0.998 4.476 14.055 1.00 95.31 88 ASP A N 1
ATOM 649 C CA . ASP A 1 88 ? -0.463 3.594 13.014 1.00 95.31 88 ASP A CA 1
ATOM 650 C C . ASP A 1 88 ? -1.202 2.254 13.033 1.00 95.31 88 ASP A C 1
ATOM 652 O O . ASP A 1 88 ? -1.390 1.664 14.098 1.00 95.31 88 ASP A O 1
ATOM 656 N N . ILE A 1 89 ? -1.632 1.774 11.867 1.00 95.25 89 ILE A N 1
ATOM 657 C CA . ILE A 1 89 ? -2.411 0.542 11.730 1.00 95.25 89 ILE A CA 1
ATOM 658 C C . ILE A 1 89 ? -1.510 -0.522 11.122 1.00 95.25 89 ILE A C 1
ATOM 660 O O . ILE A 1 89 ? -1.104 -0.419 9.962 1.00 95.25 89 ILE A O 1
ATOM 664 N N . ARG A 1 90 ? -1.201 -1.556 11.905 1.00 94.38 90 ARG A N 1
ATOM 665 C CA . ARG A 1 90 ? -0.259 -2.613 11.530 1.00 94.38 90 ARG A CA 1
ATOM 666 C C . ARG A 1 90 ? -0.951 -3.951 11.401 1.00 94.38 90 ARG A C 1
ATOM 668 O O . ARG A 1 90 ? -1.832 -4.264 12.190 1.00 94.38 90 ARG A O 1
ATOM 675 N N . GLN A 1 91 ? -0.523 -4.756 10.439 1.00 9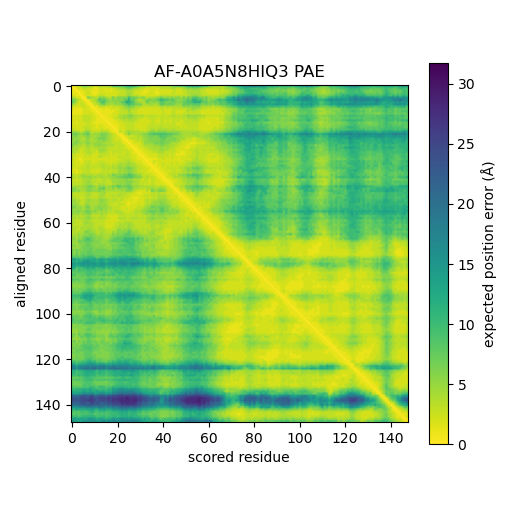2.31 91 GLN A N 1
ATOM 676 C CA . GLN A 1 91 ? -0.915 -6.162 10.377 1.00 92.31 91 GLN A CA 1
ATOM 677 C C . GLN A 1 91 ? -0.372 -6.926 11.588 1.00 92.31 91 GLN A C 1
ATOM 679 O O . GLN A 1 91 ? 0.799 -6.770 11.942 1.00 92.31 91 GLN A O 1
ATOM 684 N N . ASP A 1 92 ? -1.206 -7.772 12.194 1.00 90.56 92 ASP A N 1
ATOM 685 C CA . ASP A 1 92 ? -0.822 -8.557 13.376 1.00 90.56 92 ASP A CA 1
ATOM 686 C C . ASP A 1 92 ? 0.266 -9.599 13.076 1.00 90.56 92 ASP A C 1
ATOM 688 O O . ASP A 1 92 ? 1.076 -9.916 13.945 1.00 90.56 92 ASP A O 1
ATOM 692 N N . ASP A 1 93 ? 0.289 -10.148 11.859 1.00 87.69 93 ASP A N 1
ATOM 693 C CA . ASP A 1 93 ? 1.203 -11.224 11.468 1.00 87.69 93 ASP A CA 1
ATOM 694 C C . ASP A 1 93 ? 2.605 -10.721 11.095 1.00 87.69 93 ASP A C 1
ATOM 696 O O . ASP A 1 93 ? 3.612 -11.307 11.493 1.00 87.69 93 ASP A O 1
ATOM 700 N N . SER A 1 94 ? 2.673 -9.636 10.329 1.00 87.19 94 SER A N 1
ATOM 701 C CA . SER A 1 94 ? 3.888 -9.130 9.698 1.00 87.19 94 SER A CA 1
ATOM 702 C C . SER A 1 94 ? 4.424 -7.859 10.360 1.00 87.19 94 SER A C 1
ATOM 704 O O . SER A 1 94 ? 5.574 -7.485 10.129 1.00 87.19 94 SER A O 1
ATOM 706 N N . GLY A 1 95 ? 3.604 -7.168 11.161 1.00 88.69 95 GLY A N 1
ATOM 707 C CA . GLY A 1 95 ? 3.928 -5.864 11.747 1.00 88.69 95 GLY A CA 1
ATOM 708 C C . GLY A 1 95 ? 3.992 -4.721 10.730 1.00 88.69 95 GLY A C 1
ATOM 709 O O . GLY A 1 95 ? 4.394 -3.608 11.072 1.00 88.69 95 GLY A O 1
ATOM 710 N N . ILE A 1 96 ? 3.615 -4.978 9.477 1.00 88.00 96 ILE A N 1
ATOM 711 C CA . ILE A 1 96 ? 3.657 -4.002 8.393 1.00 88.00 96 ILE A CA 1
ATOM 712 C C . ILE A 1 96 ? 2.555 -2.960 8.589 1.00 88.00 96 ILE A C 1
ATOM 714 O O . ILE A 1 96 ? 1.388 -3.311 8.757 1.00 88.00 96 ILE A O 1
ATOM 718 N N . SER A 1 97 ? 2.923 -1.679 8.500 1.00 91.06 97 SER A N 1
ATOM 719 C CA . SER A 1 97 ? 1.960 -0.575 8.452 1.00 91.06 97 SER A CA 1
ATOM 720 C C . SER A 1 97 ? 1.180 -0.599 7.134 1.00 91.06 97 SER A C 1
ATOM 722 O O . SER A 1 97 ? 1.762 -0.619 6.040 1.00 91.06 97 SER A O 1
ATOM 724 N N . VAL A 1 98 ? -0.145 -0.619 7.248 1.00 91.12 98 VAL A N 1
ATOM 725 C CA . VAL A 1 98 ? -1.093 -0.655 6.122 1.00 91.12 98 VAL A CA 1
ATOM 726 C C . VAL A 1 98 ? -1.902 0.629 5.987 1.00 91.12 98 VAL A C 1
ATOM 728 O O . VAL A 1 98 ? -2.620 0.794 5.003 1.00 91.12 98 VAL A O 1
ATOM 731 N N . GLY A 1 99 ? -1.795 1.533 6.959 1.00 92.25 99 GLY A N 1
ATOM 732 C CA . GLY A 1 99 ? -2.564 2.764 6.990 1.00 92.25 99 GLY A CA 1
ATOM 733 C C . GLY A 1 99 ? -2.377 3.536 8.288 1.00 92.25 99 GLY A C 1
ATOM 734 O O . GLY A 1 99 ? -1.687 3.102 9.209 1.00 92.25 99 GLY A O 1
ATOM 735 N N . MET A 1 100 ? -3.028 4.691 8.353 1.00 94.94 100 MET A N 1
ATOM 736 C CA . MET A 1 100 ? -2.997 5.587 9.503 1.00 94.94 100 MET A CA 1
ATOM 737 C C . MET A 1 100 ? -4.400 6.114 9.783 1.00 94.94 100 MET A C 1
ATOM 739 O O . MET A 1 100 ? -5.191 6.327 8.860 1.00 94.94 100 MET A O 1
ATOM 743 N N . VAL A 1 101 ? -4.698 6.338 11.060 1.00 95.69 101 VAL A N 1
ATOM 744 C CA . VAL A 1 101 ? -5.952 6.954 11.491 1.00 95.69 101 VAL A CA 1
ATOM 745 C C . VAL A 1 101 ? -5.906 8.456 11.215 1.00 95.69 101 VAL A C 1
ATOM 747 O O . VAL A 1 101 ? -5.023 9.171 11.684 1.00 95.69 101 VAL A O 1
ATOM 750 N N . GLY A 1 102 ? -6.862 8.912 10.420 1.00 94.56 102 GLY A N 1
ATOM 751 C CA . GLY A 1 102 ? -7.204 10.292 10.119 1.00 94.56 102 GLY A CA 1
ATOM 752 C C . GLY A 1 102 ? -8.110 10.928 11.179 1.00 94.56 102 GLY A C 1
ATOM 753 O O . GLY A 1 102 ? -8.171 10.513 12.336 1.00 94.56 102 GLY A O 1
ATOM 754 N N . GLU A 1 103 ? -8.832 11.969 10.775 1.00 92.75 103 GLU A N 1
ATOM 755 C CA . GLU A 1 103 ? -9.786 12.653 11.650 1.00 92.75 103 GLU A CA 1
ATOM 756 C C . GLU A 1 103 ? -10.997 11.763 11.965 1.00 92.75 103 GLU A C 1
ATOM 758 O O . GLU A 1 103 ? -11.379 10.908 11.171 1.00 92.75 103 GLU A O 1
ATOM 763 N N . GLU A 1 104 ? -11.598 11.945 13.143 1.00 91.31 104 GLU A N 1
ATOM 764 C CA . GLU A 1 104 ? -12.819 11.248 13.586 1.00 91.31 104 GLU A CA 1
ATOM 765 C C . GLU A 1 104 ? -12.815 9.702 13.485 1.00 91.31 104 GLU A C 1
ATOM 767 O O . GLU A 1 104 ? -13.877 9.064 13.410 1.00 91.31 104 GLU A O 1
ATOM 772 N N . GLY A 1 105 ? -11.626 9.091 13.491 1.00 92.12 105 GLY A N 1
ATOM 773 C CA . GLY A 1 105 ? -11.440 7.646 13.358 1.00 92.12 105 GLY A CA 1
ATOM 774 C C . GLY A 1 105 ? -11.479 7.131 11.916 1.00 92.12 105 GLY A C 1
ATOM 775 O O . GLY A 1 105 ? -11.480 5.919 11.717 1.00 92.12 105 GLY A O 1
ATOM 776 N N . HIS A 1 106 ? -11.526 8.005 10.907 1.00 94.25 106 HIS A N 1
ATOM 777 C CA . HIS A 1 106 ? -11.408 7.599 9.506 1.00 94.25 106 HIS A CA 1
ATOM 778 C C . HIS A 1 106 ? -10.028 7.005 9.231 1.00 94.25 106 HIS A C 1
ATOM 780 O O . HIS A 1 106 ? -9.038 7.555 9.687 1.00 94.25 106 HIS A O 1
ATOM 786 N N . ALA A 1 107 ? -9.927 5.935 8.452 1.00 94.25 107 ALA A N 1
ATOM 787 C CA . ALA A 1 107 ? -8.642 5.421 7.989 1.00 94.25 107 ALA A CA 1
ATOM 788 C C . ALA A 1 107 ? -8.752 4.840 6.577 1.00 94.25 107 ALA A C 1
ATOM 790 O O . ALA A 1 107 ? -9.798 4.326 6.173 1.00 94.25 107 ALA A O 1
ATOM 791 N N . TRP A 1 108 ? -7.650 4.923 5.837 1.00 91.00 108 TRP A N 1
ATOM 792 C CA . TRP A 1 108 ? -7.463 4.233 4.566 1.00 91.00 108 TRP A CA 1
ATOM 793 C C . TRP A 1 108 ? -6.485 3.087 4.793 1.00 91.00 108 TRP A C 1
ATOM 795 O O . TRP A 1 108 ? -5.368 3.325 5.254 1.00 91.00 108 TRP A O 1
ATOM 805 N N . LEU A 1 109 ? -6.918 1.859 4.517 1.00 90.44 1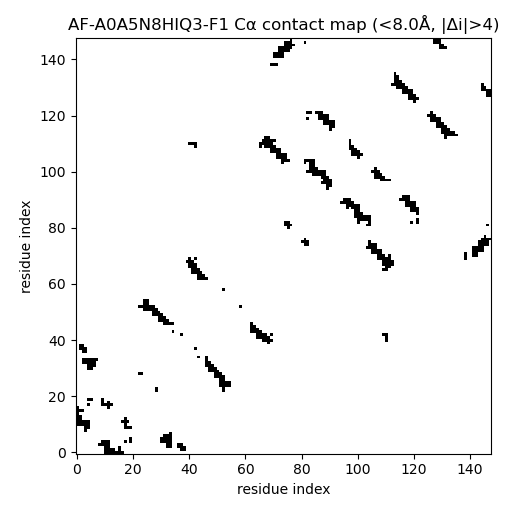09 LEU A N 1
ATOM 806 C CA . LEU A 1 109 ? -6.072 0.672 4.596 1.00 90.44 109 LEU A CA 1
ATOM 807 C C . LEU A 1 109 ? -5.801 0.190 3.180 1.00 90.44 109 LEU A C 1
ATOM 809 O O . LEU A 1 109 ? -6.751 -0.042 2.435 1.00 90.44 109 LEU A O 1
ATOM 813 N N . SER A 1 110 ? -4.534 0.011 2.827 1.00 87.81 110 SER A N 1
ATOM 814 C CA . SER A 1 110 ? -4.159 -0.418 1.481 1.00 87.81 110 SER A CA 1
ATOM 815 C C . SER A 1 110 ? -3.563 -1.818 1.447 1.00 87.81 110 SER A C 1
ATOM 817 O O . SER A 1 110 ? -2.763 -2.187 2.312 1.00 87.81 110 SER A O 1
ATOM 819 N N . GLY A 1 111 ? -3.910 -2.576 0.406 1.00 86.88 111 GLY A N 1
ATOM 820 C CA . GLY A 1 111 ? -3.398 -3.928 0.188 1.00 86.88 111 GLY A CA 1
ATOM 821 C C . GLY A 1 111 ? -3.781 -4.908 1.301 1.00 86.88 111 GLY A C 1
ATOM 822 O O . GLY A 1 111 ? -2.931 -5.675 1.755 1.00 86.88 111 GLY A O 1
ATOM 823 N N . VAL A 1 112 ? -5.034 -4.859 1.771 1.00 89.00 112 VAL A N 1
ATOM 824 C CA . VAL A 1 112 ? -5.545 -5.739 2.835 1.00 89.00 112 VAL A CA 1
ATOM 825 C C . VAL A 1 112 ? -6.346 -6.921 2.290 1.00 89.00 112 VAL A C 1
ATOM 827 O O . VAL A 1 112 ? -6.983 -6.839 1.236 1.00 89.00 112 VAL A O 1
ATOM 830 N N . ALA A 1 113 ? -6.323 -8.031 3.025 1.00 88.44 113 ALA A N 1
ATOM 831 C CA . ALA A 1 113 ? -7.100 -9.230 2.726 1.00 88.44 113 ALA A CA 1
ATOM 832 C C . ALA A 1 113 ? -8.360 -9.325 3.603 1.00 88.44 113 ALA A C 1
ATOM 834 O O . ALA A 1 113 ? -8.470 -8.692 4.654 1.00 88.44 113 ALA A O 1
ATOM 835 N N . GLU A 1 114 ? -9.323 -10.133 3.167 1.00 89.19 114 GLU A N 1
ATOM 836 C CA . GLU A 1 114 ? -10.511 -10.471 3.960 1.00 89.19 114 GLU A CA 1
ATOM 837 C C . GLU A 1 114 ? -10.118 -11.259 5.214 1.00 89.19 114 GLU A C 1
ATOM 839 O O . GLU A 1 114 ? -9.101 -11.956 5.224 1.00 89.19 114 GLU A O 1
ATOM 844 N N . ASN A 1 115 ? -10.915 -11.135 6.281 1.00 90.06 115 ASN A N 1
ATOM 845 C CA . ASN A 1 115 ? -10.683 -11.824 7.557 1.00 90.06 115 ASN A CA 1
ATOM 846 C C . ASN A 1 115 ? -9.301 -11.548 8.201 1.00 90.06 115 ASN A C 1
ATOM 848 O O . ASN A 1 115 ? -8.762 -12.375 8.941 1.00 90.06 115 ASN A O 1
ATOM 852 N N . GLN A 1 116 ? -8.683 -10.405 7.885 1.00 91.12 116 GLN A N 1
ATOM 853 C CA . GLN A 1 116 ? -7.369 -10.028 8.403 1.00 91.12 116 GLN A CA 1
ATOM 854 C C . GLN A 1 116 ? -7.481 -9.224 9.707 1.00 91.12 116 GLN A C 1
ATOM 856 O O . GLN A 1 116 ? -8.427 -8.456 9.911 1.00 91.12 116 GLN A O 1
ATOM 861 N N . LYS A 1 117 ? -6.499 -9.402 10.599 1.00 94.06 117 LYS A N 1
ATOM 862 C CA . LYS A 1 117 ? -6.401 -8.708 11.890 1.00 94.06 117 LYS A CA 1
ATOM 863 C C . LYS A 1 117 ? -5.315 -7.645 11.876 1.00 94.06 117 LYS A C 1
ATOM 865 O O . LYS A 1 117 ? -4.251 -7.838 11.280 1.00 94.06 117 LYS A O 1
ATOM 870 N N . PHE A 1 118 ? -5.596 -6.551 12.569 1.00 95.38 118 PHE A N 1
ATOM 871 C CA . PHE A 1 118 ? -4.686 -5.426 12.691 1.00 95.38 118 PHE A CA 1
ATOM 872 C C . PHE A 1 118 ? -4.615 -4.944 14.129 1.00 95.38 118 PHE A C 1
ATOM 874 O O . PHE A 1 118 ? -5.611 -4.957 14.853 1.00 95.38 118 PHE A O 1
ATOM 881 N N . THR A 1 119 ? -3.460 -4.405 14.487 1.00 95.50 119 THR A N 1
ATOM 882 C CA . THR A 1 119 ? -3.246 -3.674 15.723 1.00 95.50 119 THR A CA 1
ATOM 883 C C . THR A 1 119 ? -3.046 -2.207 15.375 1.00 95.50 119 THR A C 1
ATOM 885 O O . THR A 1 119 ? -2.131 -1.840 14.635 1.00 95.50 119 THR A O 1
ATOM 888 N N . VAL A 1 120 ? -3.909 -1.357 15.917 1.00 95.69 120 VAL A N 1
ATOM 889 C CA . VAL A 1 120 ? -3.738 0.096 15.900 1.00 95.69 120 VAL A CA 1
ATOM 890 C C . VAL A 1 120 ? -2.874 0.463 17.089 1.00 95.69 120 VAL A C 1
ATOM 892 O O . VAL A 1 120 ? -3.210 0.078 18.204 1.00 95.69 120 VAL A O 1
ATOM 895 N N . VAL A 1 121 ? -1.792 1.205 16.878 1.00 94.62 121 VAL A N 1
ATOM 896 C CA . VAL A 1 121 ? -0.874 1.634 17.939 1.00 94.62 121 VAL A CA 1
ATOM 897 C C . VAL A 1 121 ? -0.735 3.151 17.961 1.00 94.62 121 VAL A C 1
ATOM 899 O O . VAL A 1 121 ? -0.604 3.796 16.918 1.00 94.62 121 VAL A O 1
ATOM 902 N N . TRP A 1 122 ? -0.758 3.738 19.157 1.00 94.06 122 TRP A N 1
ATOM 903 C CA . TRP A 1 122 ? -0.498 5.161 19.358 1.00 94.06 122 TRP A CA 1
ATOM 904 C C . TRP A 1 122 ? 0.111 5.446 20.733 1.00 94.06 122 TRP A C 1
ATOM 906 O O . TRP A 1 122 ? -0.044 4.688 21.695 1.00 94.06 122 TRP A O 1
ATOM 916 N N . GLY A 1 123 ? 0.822 6.572 20.824 1.00 89.88 123 GLY A N 1
ATOM 917 C CA . GLY A 1 123 ? 1.612 6.900 22.009 1.00 89.88 123 GLY A CA 1
ATOM 918 C C . GLY A 1 123 ? 2.638 5.808 22.330 1.00 89.88 123 GLY A C 1
ATOM 919 O O . GLY A 1 123 ? 3.101 5.097 21.441 1.00 89.88 123 GLY A O 1
ATOM 920 N N . ASP A 1 124 ? 2.975 5.662 23.611 1.00 83.50 124 ASP A N 1
ATOM 921 C CA . ASP A 1 124 ? 4.037 4.743 24.042 1.00 83.50 124 ASP A CA 1
ATOM 922 C C . ASP A 1 124 ? 3.567 3.290 24.237 1.00 83.50 124 ASP A C 1
ATOM 924 O O . ASP A 1 124 ? 4.387 2.377 24.300 1.00 83.50 124 ASP A O 1
ATOM 928 N N . SER A 1 125 ? 2.261 3.048 24.397 1.00 84.00 125 SER A N 1
ATOM 929 C CA . SER A 1 125 ? 1.731 1.704 24.720 1.00 84.00 125 SER A CA 1
ATOM 930 C C . SER A 1 125 ? 0.226 1.518 24.492 1.00 84.00 125 SER A C 1
ATOM 932 O O . SER A 1 125 ? -0.319 0.452 24.798 1.00 84.00 125 SER A O 1
ATOM 934 N N . GLN A 1 126 ? -0.470 2.524 23.958 1.00 90.44 126 GLN A N 1
ATOM 935 C CA . GLN A 1 126 ? -1.899 2.396 23.701 1.00 90.44 126 GLN A CA 1
ATOM 936 C C . GLN A 1 126 ? -2.103 1.658 22.384 1.00 90.44 126 GLN A C 1
ATOM 938 O O . GLN A 1 126 ? -1.456 1.956 21.378 1.00 90.44 126 GLN A O 1
ATOM 943 N N . HIS A 1 127 ? -2.984 0.668 22.410 1.00 93.06 127 HIS A N 1
ATOM 944 C CA . HIS A 1 127 ? -3.299 -0.114 21.234 1.00 93.06 127 HIS A CA 1
ATOM 945 C C . HIS A 1 127 ? -4.750 -0.570 21.254 1.00 93.06 127 HIS A C 1
ATOM 947 O O . HIS A 1 127 ? -5.380 -0.604 22.311 1.00 93.06 127 HIS A O 1
ATOM 953 N N . CYS A 1 128 ? -5.260 -0.926 20.081 1.00 93.38 128 CYS A N 1
ATOM 954 C CA . CYS A 1 128 ? -6.480 -1.708 19.968 1.00 93.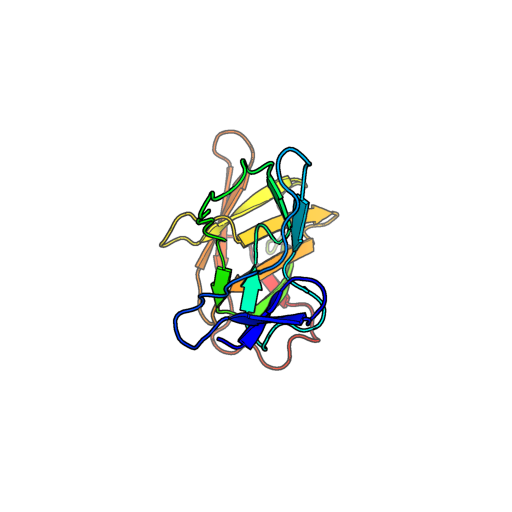38 128 CYS A CA 1
ATOM 955 C C . CYS A 1 128 ? -6.434 -2.647 18.775 1.00 93.38 128 CYS A C 1
ATOM 957 O O . CYS A 1 128 ? -5.693 -2.417 17.816 1.00 93.38 128 CYS A O 1
ATOM 959 N N . SER A 1 129 ? -7.241 -3.697 18.838 1.00 93.75 129 SER A N 1
ATOM 960 C CA . SER A 1 129 ? -7.333 -4.685 17.770 1.00 93.75 129 SER A CA 1
ATOM 961 C C . SER A 1 129 ? -8.519 -4.397 16.854 1.00 93.75 129 SER A C 1
ATOM 963 O O . SER A 1 129 ? -9.615 -4.069 17.312 1.00 93.75 129 SER A O 1
ATOM 965 N N . LEU A 1 130 ? -8.295 -4.559 15.550 1.00 93.38 130 LEU A N 1
ATOM 966 C CA . LEU A 1 130 ? -9.295 -4.472 14.490 1.00 93.38 130 LEU A CA 1
ATOM 967 C C . LEU A 1 130 ? -9.370 -5.794 13.740 1.00 93.38 130 LEU A C 1
ATOM 969 O O . LEU A 1 130 ? -8.369 -6.494 13.573 1.00 93.38 130 LEU A O 1
ATOM 973 N N . HIS A 1 131 ? -10.555 -6.099 13.227 1.00 92.44 131 HIS A N 1
ATOM 974 C CA . HIS A 1 131 ? -10.783 -7.286 12.420 1.00 92.44 131 HIS A CA 1
ATOM 975 C C . HIS A 1 131 ? -11.612 -6.943 11.190 1.00 92.44 131 HIS A C 1
ATOM 977 O O . HIS A 1 131 ? -12.703 -6.384 11.320 1.00 92.44 131 HIS A O 1
ATOM 983 N N . LEU A 1 132 ? -11.097 -7.278 10.008 1.00 90.88 132 LEU A N 1
ATOM 984 C CA . LEU A 1 132 ? -11.862 -7.163 8.774 1.00 90.88 132 LEU A CA 1
ATOM 985 C C . LEU A 1 132 ? -12.888 -8.298 8.667 1.00 90.88 132 LEU A C 1
ATOM 987 O O . LEU A 1 132 ? -12.633 -9.407 9.138 1.00 90.88 132 LEU A O 1
ATOM 991 N N . PRO A 1 133 ? -14.055 -8.042 8.052 1.00 88.44 133 PRO A N 1
ATOM 992 C CA . PRO A 1 133 ? -15.064 -9.072 7.844 1.00 88.44 133 PRO A CA 1
ATOM 993 C C . PRO A 1 133 ? -14.564 -10.168 6.892 1.00 88.44 133 PRO A C 1
ATOM 995 O O . PRO A 1 133 ? -13.657 -9.953 6.085 1.00 88.44 133 PRO A O 1
ATOM 998 N N . GLU A 1 134 ? -15.197 -11.342 6.964 1.00 84.00 134 GLU A N 1
ATOM 999 C CA . GLU A 1 134 ? -14.880 -12.489 6.099 1.00 84.00 134 GLU A CA 1
ATOM 1000 C C . GLU A 1 134 ? -15.191 -12.242 4.622 1.00 84.00 134 GLU A C 1
ATOM 1002 O O . GLU A 1 134 ? -14.594 -12.885 3.773 1.00 84.00 134 GLU A O 1
ATOM 1007 N N . HIS A 1 135 ? -16.110 -11.324 4.320 1.00 81.88 135 HIS A N 1
ATOM 1008 C CA . HIS A 1 135 ? -16.469 -10.952 2.956 1.00 81.88 135 HIS A CA 1
ATOM 1009 C C . HIS A 1 135 ? -16.520 -9.431 2.861 1.00 81.88 135 HIS A C 1
ATOM 1011 O O . HIS A 1 135 ? -17.293 -8.778 3.566 1.00 81.88 135 HIS A O 1
ATOM 1017 N N . MET A 1 136 ? -15.692 -8.864 1.988 1.00 73.00 136 MET A N 1
ATOM 1018 C CA . MET A 1 136 ? -15.727 -7.445 1.653 1.00 73.00 136 MET A CA 1
ATOM 1019 C C . MET A 1 136 ? -16.457 -7.302 0.314 1.00 73.00 136 MET A C 1
ATOM 1021 O O . MET A 1 136 ? -15.818 -7.206 -0.739 1.00 73.00 136 MET A O 1
ATOM 1025 N N . GLU A 1 137 ? -17.794 -7.381 0.354 1.00 66.38 137 GLU A N 1
ATOM 1026 C CA . GLU A 1 137 ? -18.642 -7.086 -0.807 1.00 66.38 137 GLU A CA 1
ATOM 1027 C C . GLU A 1 137 ? -18.655 -5.576 -1.074 1.00 66.38 137 GLU A C 1
ATOM 1029 O O . GLU A 1 137 ? -18.878 -4.781 -0.164 1.00 66.38 137 GLU A O 1
ATOM 1034 N N . ASP A 1 138 ? -18.364 -5.236 -2.331 1.00 54.56 138 ASP A N 1
ATOM 1035 C CA . ASP A 1 138 ? -18.257 -3.915 -2.955 1.00 54.56 138 ASP A CA 1
ATOM 1036 C C . ASP A 1 138 ? -17.796 -2.766 -2.035 1.00 54.56 138 ASP A C 1
ATOM 1038 O O . ASP A 1 138 ? -18.557 -2.147 -1.286 1.00 54.56 138 ASP A O 1
ATOM 1042 N N . THR A 1 139 ? -16.512 -2.440 -2.170 1.00 55.50 139 THR A N 1
ATOM 1043 C CA . THR A 1 139 ? -15.697 -1.429 -1.474 1.00 55.50 139 THR A CA 1
ATOM 1044 C C . THR A 1 139 ? -16.259 0.009 -1.481 1.00 55.50 139 THR A C 1
ATOM 1046 O O . THR A 1 139 ? -15.620 0.942 -0.998 1.00 55.50 139 THR A O 1
ATOM 1049 N N . ALA A 1 140 ? -17.463 0.212 -2.018 1.00 54.28 140 ALA A N 1
ATOM 1050 C CA . ALA A 1 140 ? -18.202 1.467 -2.024 1.00 54.28 140 ALA A CA 1
ATOM 1051 C C . ALA A 1 140 ? -18.801 1.833 -0.651 1.00 54.28 140 ALA A C 1
ATOM 1053 O O . ALA A 1 140 ? -19.041 3.014 -0.386 1.00 54.28 140 ALA A O 1
ATOM 1054 N N . ASN A 1 141 ? -19.029 0.858 0.236 1.00 60.53 141 ASN A N 1
ATOM 1055 C CA . ASN A 1 141 ? -19.597 1.115 1.560 1.00 60.53 141 ASN A CA 1
ATOM 1056 C C . ASN A 1 141 ? -18.508 1.278 2.630 1.00 60.53 141 ASN A C 1
ATOM 1058 O O . ASN A 1 141 ? -17.675 0.401 2.841 1.00 60.53 141 ASN A O 1
ATOM 1062 N N . ARG A 1 142 ? -18.551 2.408 3.351 1.00 70.50 142 ARG A N 1
ATOM 1063 C CA . ARG A 1 142 ? -17.700 2.669 4.524 1.00 70.50 142 ARG A CA 1
ATOM 1064 C C . ARG A 1 142 ? -17.919 1.587 5.585 1.00 70.50 142 ARG A C 1
ATOM 1066 O O . ARG A 1 142 ? -19.026 1.454 6.105 1.00 70.50 142 ARG A O 1
ATOM 1073 N N . LEU A 1 143 ? -16.858 0.866 5.938 1.00 84.56 143 LEU A N 1
ATOM 1074 C CA . LEU A 1 143 ? -16.881 -0.177 6.965 1.00 84.56 143 LEU A CA 1
ATOM 1075 C C . LEU A 1 143 ? -16.632 0.438 8.345 1.00 84.56 143 LEU A C 1
ATOM 1077 O O . LEU A 1 143 ? -15.639 1.134 8.549 1.00 84.56 143 LEU A O 1
ATOM 1081 N N . ILE A 1 144 ? -17.513 0.173 9.308 1.00 88.38 144 ILE A N 1
ATOM 1082 C CA . ILE A 1 144 ? -17.285 0.557 10.705 1.00 88.38 144 ILE A CA 1
ATOM 1083 C C . ILE A 1 144 ? -16.622 -0.622 11.412 1.00 88.38 144 ILE A C 1
ATOM 1085 O O . ILE A 1 144 ? -17.220 -1.694 11.509 1.00 88.38 144 ILE A O 1
ATOM 1089 N N . LEU A 1 145 ? -15.400 -0.421 11.902 1.00 91.25 145 LEU A N 1
ATOM 1090 C CA . LEU A 1 145 ? -14.628 -1.449 12.592 1.00 91.25 145 LEU A CA 1
ATO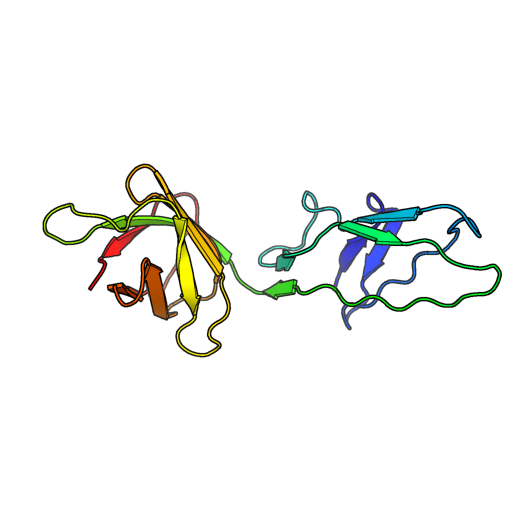M 1091 C C . LEU A 1 145 ? -14.570 -1.154 14.097 1.00 91.25 145 LEU A C 1
ATOM 1093 O O . LEU A 1 145 ? -14.092 -0.081 14.489 1.00 91.25 145 LEU A O 1
ATOM 1097 N N . PRO A 1 146 ? -15.038 -2.085 14.950 1.00 91.44 146 PRO A N 1
ATOM 1098 C CA . PRO A 1 146 ? -14.904 -1.947 16.387 1.00 91.44 146 PRO A CA 1
ATOM 1099 C C . PRO A 1 146 ? -13.438 -2.073 16.807 1.00 91.44 146 PRO A C 1
ATOM 1101 O O . PRO A 1 146 ? -12.742 -3.004 16.412 1.00 91.44 146 PRO A O 1
ATOM 1104 N N . CYS A 1 147 ? -12.991 -1.118 17.617 1.00 89.81 147 CYS A N 1
ATOM 1105 C CA . CYS A 1 147 ? -11.679 -1.106 18.267 1.00 89.81 147 CYS A CA 1
ATOM 1106 C C . CYS A 1 147 ? -11.837 -1.765 19.645 1.00 89.81 147 CYS A C 1
ATOM 1108 O O . CYS A 1 147 ? -12.597 -1.260 20.482 1.00 89.81 147 CYS A O 1
ATOM 1110 N N . HIS A 1 148 ? -11.190 -2.922 19.818 1.00 84.50 148 HIS A N 1
ATOM 1111 C CA . HIS A 1 148 ? -11.223 -3.751 21.029 1.00 84.50 148 HIS A CA 1
ATOM 1112 C C . HIS A 1 148 ? -9.963 -3.596 21.873 1.00 84.50 148 HIS A C 1
ATOM 1114 O O . HIS A 1 148 ? -8.867 -3.517 21.270 1.00 84.50 148 HIS A O 1
#

Radius of gyration: 18.75 Å; Cα contacts (8 Å, |Δi|>4): 316; chains: 1; bounding box: 47×26×47 Å

InterPro domains:
  IPR000015 Outer membrane usher protein [PF00577] (1-62)
  IPR000015 Outer membrane usher protein [PTHR30451] (1-148)
  IPR025949 PapC-like, C-terminal domain [PF13953] (75-131)
  IPR042186 Outer membrane usher protein FimD, plug domain [G3DSA:2.60.40.2610] (1-68)
  IPR043142 PapC-like, C-terminal domain superfamily [G3DSA:2.60.40.2070] (73-148)

Solvent-accessible surface area (backbone atoms only — not comparable to full-atom values): 8535 Å² total; per-residue (Å²): 80,58,43,24,27,63,82,67,75,41,51,17,38,86,87,62,55,63,80,85,77,93,73,57,59,77,35,81,41,78,48,32,50,36,80,90,60,49,52,89,42,54,38,61,82,61,44,71,48,76,52,66,41,58,80,92,66,84,85,85,84,89,68,62,67,37,67,22,45,68,43,52,36,34,37,33,28,98,86,69,52,52,64,56,67,72,24,40,30,18,36,68,88,79,64,47,74,37,34,45,27,36,71,97,13,31,31,52,37,50,29,41,60,64,58,38,51,31,38,36,40,37,89,97,79,48,68,31,41,37,65,46,54,78,68,80,77,67,77,85,59,77,40,78,34,57,50,86

pLDDT: mean 88.26, std 7.12, range [54.28, 95.69]

Sequence (148 aa):
ADIPVQGNLDYTNHFGIAVVPLISSYQPSTVAVNMNDLPDGVTVAENVIKETWIEGAIGYKSLASRSGKDVNVIIRNASGQFPPLGADIRQDDSGISVGMVGEEGHAWLSGVAENQKFTVVWGDSQHCSLHLPEHMEDTANRLILPCH

Nearest PDB structures (foldseek):
  3rfz-assembly3_B  TM=8.711E-01  e=1.107E-08  Escherichia coli
  7lhg-assembly1_C  TM=6.680E-01  e=1.751E-09  Escherichia coli
  9bog-assembly1_D  TM=7.226E-01  e=3.176E-08  Escherichia coli
  6e14-assembly1_D  TM=8.133E-01  e=2.905E-07  Escherichia coli
  2xet-assembly2_B  TM=8.170E-01  e=7.349E-05  Yersinia pestis

Organism: Escherichia coli (NCBI:txid562)

Secondary structure (DSSP, 8-state):
---EETTTTEE--TTS------PPBTSEEEEEB-GGGPPTTEEES--EEEEEB-TT--------EEESEEEEEEE--TTS--PPTT-EEEETTT--EEEEE-GGGEEEEEEEPTT-EEEEEETTTEEEEEE--S----TTSPEEE---